Protein AF-A0A0G1UGI3-F1 (afdb_monomer_lite)

Structure (mmCIF, N/CA/C/O backbone):
data_AF-A0A0G1UGI3-F1
#
_entry.id   AF-A0A0G1UGI3-F1
#
loop_
_atom_site.group_PDB
_atom_site.id
_atom_site.type_symbol
_atom_site.label_atom_id
_atom_site.label_alt_id
_atom_site.label_comp_id
_atom_site.label_asym_id
_atom_site.label_entity_id
_atom_site.label_seq_id
_atom_site.pdbx_PDB_ins_code
_atom_site.Cartn_x
_atom_site.Cartn_y
_atom_site.Cartn_z
_atom_site.occupancy
_atom_site.B_iso_or_equiv
_atom_site.auth_seq_id
_atom_site.auth_comp_id
_atom_site.auth_asym_id
_atom_site.auth_atom_id
_atom_site.pdbx_PDB_model_num
ATOM 1 N N . GLY A 1 1 ? 0.015 8.197 -18.494 1.00 40.88 1 GLY A N 1
ATOM 2 C CA . GLY A 1 1 ? -0.562 7.603 -17.274 1.00 40.88 1 GLY A CA 1
ATOM 3 C C . GLY A 1 1 ? 0.581 7.222 -16.367 1.00 40.88 1 GLY A C 1
ATOM 4 O O . GLY A 1 1 ? 1.575 6.739 -16.892 1.00 40.88 1 GLY A O 1
ATOM 5 N N . LEU A 1 2 ? 0.503 7.527 -15.071 1.00 42.47 2 LEU A N 1
ATOM 6 C CA . LEU A 1 2 ? 1.578 7.260 -14.108 1.00 42.47 2 LEU A CA 1
ATOM 7 C C . LEU A 1 2 ? 1.900 5.760 -14.084 1.00 42.47 2 LEU A C 1
ATOM 9 O O . LEU A 1 2 ? 1.108 4.952 -13.613 1.00 42.47 2 LEU A O 1
ATOM 13 N N . VAL A 1 3 ? 3.051 5.388 -14.636 1.00 52.88 3 VAL A N 1
ATOM 14 C CA . VAL A 1 3 ? 3.580 4.027 -14.544 1.00 52.88 3 VAL A CA 1
ATOM 15 C C . VAL A 1 3 ? 4.216 3.905 -13.157 1.00 52.88 3 VAL A C 1
ATOM 17 O O . VAL A 1 3 ? 5.163 4.630 -12.869 1.00 52.88 3 VAL A O 1
ATOM 20 N N . GLY A 1 4 ? 3.683 3.041 -12.288 1.00 65.00 4 GLY A N 1
ATOM 21 C CA . GLY A 1 4 ? 4.249 2.783 -10.951 1.00 65.00 4 GLY A CA 1
ATOM 22 C C . GLY A 1 4 ? 3.586 3.513 -9.774 1.00 65.00 4 GLY A C 1
ATOM 23 O O . GLY A 1 4 ? 4.126 3.495 -8.670 1.00 65.00 4 GLY A O 1
ATOM 24 N N . SER A 1 5 ? 2.419 4.130 -9.968 1.00 80.94 5 SER A N 1
ATOM 25 C CA . SER A 1 5 ? 1.597 4.632 -8.859 1.00 80.94 5 SER A CA 1
ATOM 26 C C . SER A 1 5 ? 0.229 3.966 -8.891 1.00 80.94 5 SER A C 1
ATOM 28 O O . SER A 1 5 ? -0.477 4.050 -9.894 1.00 80.94 5 SER A O 1
ATOM 30 N N . ALA A 1 6 ? -0.128 3.288 -7.803 1.00 91.81 6 ALA A N 1
ATOM 31 C CA . ALA A 1 6 ? -1.414 2.621 -7.630 1.00 91.81 6 ALA A CA 1
ATOM 32 C C . ALA A 1 6 ? -2.046 3.069 -6.313 1.00 91.81 6 ALA A C 1
ATOM 34 O O . ALA A 1 6 ? -1.338 3.345 -5.346 1.00 91.81 6 ALA A O 1
ATOM 35 N N . ILE A 1 7 ? -3.373 3.128 -6.283 1.00 95.75 7 ILE A N 1
ATOM 36 C CA . ILE A 1 7 ? -4.148 3.350 -5.065 1.00 95.75 7 ILE A CA 1
ATOM 37 C C . ILE A 1 7 ? -4.997 2.102 -4.854 1.00 95.75 7 ILE A C 1
ATOM 39 O O . ILE A 1 7 ? -5.609 1.619 -5.806 1.00 95.75 7 ILE A O 1
ATOM 43 N N . TYR A 1 8 ? -5.016 1.586 -3.630 1.00 97.12 8 TYR A N 1
ATOM 44 C CA . TYR A 1 8 ? -5.846 0.455 -3.241 1.00 97.12 8 TYR A CA 1
ATOM 45 C C . TYR A 1 8 ? -6.745 0.833 -2.068 1.00 97.12 8 TYR A C 1
ATOM 47 O O . TYR A 1 8 ? -6.279 1.329 -1.043 1.00 97.12 8 TYR A O 1
ATOM 55 N N . THR A 1 9 ? -8.037 0.596 -2.250 1.00 97.50 9 THR A N 1
ATOM 56 C CA . THR A 1 9 ? -9.079 0.605 -1.225 1.00 97.50 9 THR A CA 1
ATOM 57 C C . THR A 1 9 ? -10.304 -0.099 -1.814 1.00 97.50 9 THR A C 1
ATOM 59 O O . THR A 1 9 ? -10.463 -0.151 -3.036 1.00 97.50 9 THR A O 1
ATOM 62 N N . ASP A 1 10 ? -11.160 -0.629 -0.959 1.00 94.69 10 ASP A N 1
ATOM 63 C CA . ASP A 1 10 ? -12.406 -1.318 -1.295 1.00 94.69 10 ASP A CA 1
ATOM 64 C C . ASP A 1 10 ? -13.433 -1.125 -0.155 1.00 94.69 10 ASP A C 1
ATOM 66 O O . ASP A 1 10 ? -13.257 -0.276 0.728 1.00 94.69 10 ASP A O 1
ATOM 70 N N . ASP A 1 11 ? -14.547 -1.848 -0.209 1.00 94.38 11 ASP A N 1
ATOM 71 C CA . ASP A 1 11 ? -15.612 -1.823 0.794 1.00 94.38 11 ASP A CA 1
ATOM 72 C C . ASP A 1 11 ? -15.275 -2.586 2.086 1.00 94.38 11 ASP A C 1
ATOM 74 O O . ASP A 1 11 ? -15.914 -2.339 3.108 1.00 94.38 11 ASP A O 1
ATOM 78 N N . GLU A 1 12 ? -14.258 -3.451 2.074 1.00 93.81 12 GLU A N 1
ATOM 79 C CA . GLU A 1 12 ? -13.831 -4.234 3.240 1.00 93.81 12 GLU A CA 1
ATOM 80 C C . GLU A 1 12 ? -12.623 -3.640 3.982 1.00 93.81 12 GLU A C 1
ATOM 82 O O . GLU A 1 12 ? -12.405 -3.961 5.148 1.00 93.81 12 GLU A O 1
ATOM 87 N N . THR A 1 13 ? -11.842 -2.788 3.322 1.00 96.56 13 THR A N 1
ATOM 88 C CA . THR A 1 13 ? -10.699 -2.066 3.893 1.00 96.56 13 THR A CA 1
ATOM 89 C C . THR A 1 13 ? -11.151 -0.872 4.724 1.00 96.56 13 THR A C 1
ATOM 91 O O . THR A 1 13 ? -12.043 -0.108 4.344 1.00 96.56 13 THR A O 1
ATOM 94 N N . GLU A 1 14 ? -10.489 -0.635 5.846 1.00 97.44 14 GLU A N 1
ATOM 95 C CA . GLU A 1 14 ? -10.658 0.576 6.645 1.00 97.44 14 GLU A CA 1
ATOM 96 C C . GLU A 1 14 ? -9.770 1.722 6.139 1.00 97.44 14 GLU A C 1
ATOM 98 O O . GLU A 1 14 ? -10.063 2.895 6.399 1.00 97.44 14 GLU A O 1
ATOM 103 N N . LYS A 1 15 ? -8.695 1.406 5.403 1.00 98.19 15 LYS A N 1
ATOM 104 C CA . LYS A 1 15 ? -7.664 2.360 4.976 1.00 98.19 15 LYS A CA 1
ATOM 105 C C . LYS A 1 15 ? -7.606 2.549 3.460 1.00 98.19 15 LYS A C 1
ATOM 107 O O . LYS A 1 15 ? -8.244 1.848 2.671 1.00 98.19 15 LYS A O 1
ATOM 112 N N . LEU A 1 16 ? -6.817 3.539 3.052 1.00 98.00 16 LEU A N 1
ATOM 113 C CA . LEU A 1 16 ? -6.407 3.773 1.675 1.00 98.00 16 LEU A CA 1
ATOM 114 C C . LEU A 1 16 ? -4.891 3.603 1.568 1.00 98.00 16 LEU A C 1
ATOM 116 O O . LEU A 1 16 ? -4.127 4.198 2.326 1.00 98.00 16 LEU A O 1
ATOM 120 N N . TYR A 1 17 ? -4.452 2.807 0.600 1.00 97.94 17 TYR A N 1
ATOM 121 C CA . TYR A 1 17 ? -3.046 2.479 0.394 1.00 97.94 17 TYR A CA 1
ATOM 122 C C . TYR A 1 17 ? -2.548 3.088 -0.908 1.00 97.94 17 TYR A C 1
ATOM 124 O O . TYR A 1 17 ? -3.162 2.905 -1.956 1.00 97.94 17 TYR A O 1
ATOM 132 N N . VAL A 1 18 ? -1.413 3.780 -0.861 1.00 97.56 18 VAL A N 1
ATOM 133 C CA . VAL A 1 18 ? -0.793 4.408 -2.032 1.00 97.56 18 VAL A CA 1
ATOM 134 C C . VAL A 1 18 ? 0.566 3.780 -2.284 1.00 97.56 18 VAL A C 1
ATOM 136 O O . VAL A 1 18 ? 1.471 3.881 -1.457 1.00 97.56 18 VAL A O 1
ATOM 139 N N . LEU A 1 19 ? 0.729 3.160 -3.448 1.00 97.62 19 LEU A N 1
ATOM 140 C CA . LEU A 1 19 ? 2.022 2.706 -3.937 1.00 97.62 19 LEU A CA 1
ATOM 141 C C . LEU A 1 19 ? 2.793 3.887 -4.533 1.00 97.62 19 LEU A C 1
ATOM 143 O O . LEU A 1 19 ? 2.414 4.432 -5.570 1.00 97.62 19 LEU A O 1
ATOM 147 N N . ASP A 1 20 ? 3.916 4.221 -3.907 1.00 96.56 20 ASP A N 1
ATOM 148 C CA . ASP A 1 20 ? 4.957 5.085 -4.454 1.00 96.56 20 ASP A CA 1
ATOM 149 C C . ASP A 1 20 ? 6.145 4.201 -4.857 1.00 96.56 20 ASP A C 1
ATOM 151 O O . ASP A 1 20 ? 7.099 3.993 -4.097 1.00 96.56 20 ASP A O 1
ATOM 155 N N . ALA A 1 21 ? 6.065 3.622 -6.060 1.00 95.50 21 ALA A N 1
ATOM 156 C CA . ALA A 1 21 ? 7.090 2.703 -6.549 1.00 95.50 21 ALA A CA 1
ATOM 157 C C . ALA A 1 21 ? 8.411 3.403 -6.898 1.00 95.50 21 ALA A C 1
ATOM 159 O O . ALA A 1 21 ? 9.438 2.737 -6.973 1.00 95.50 21 ALA A O 1
ATOM 160 N N . ALA A 1 22 ? 8.429 4.722 -7.110 1.00 94.12 22 ALA A N 1
ATOM 161 C CA . ALA A 1 22 ? 9.681 5.455 -7.302 1.00 94.12 22 ALA A CA 1
ATOM 162 C C . ALA A 1 22 ? 10.415 5.625 -5.961 1.00 94.12 22 ALA A C 1
ATOM 164 O O . ALA A 1 22 ? 11.623 5.393 -5.873 1.00 94.12 22 ALA A O 1
ATOM 165 N N . GLY A 1 23 ? 9.667 5.965 -4.906 1.00 94.81 23 GLY A N 1
ATOM 166 C CA . GLY A 1 23 ? 10.164 6.084 -3.537 1.00 94.81 23 GLY A CA 1
ATOM 167 C C . GLY A 1 23 ? 10.396 4.751 -2.820 1.00 94.81 23 GLY A C 1
ATOM 168 O O . GLY A 1 23 ? 11.021 4.741 -1.763 1.00 94.81 23 GLY A O 1
ATOM 169 N N . GLY A 1 24 ? 9.924 3.629 -3.373 1.00 96.31 24 GLY A N 1
ATOM 170 C CA . GLY A 1 24 ? 10.072 2.305 -2.762 1.00 96.31 24 GLY A CA 1
ATOM 171 C C . GLY A 1 24 ? 9.239 2.147 -1.490 1.00 96.31 24 GLY A C 1
ATOM 172 O O . GLY A 1 24 ? 9.732 1.628 -0.485 1.00 96.31 24 GLY A O 1
ATOM 173 N N . ARG A 1 25 ? 7.990 2.627 -1.505 1.00 97.38 25 ARG A N 1
ATOM 174 C CA . ARG A 1 25 ? 7.115 2.586 -0.329 1.00 97.38 25 ARG A CA 1
ATOM 175 C C . ARG A 1 25 ? 5.639 2.393 -0.656 1.00 97.38 25 ARG A C 1
ATOM 177 O O . ARG A 1 25 ? 5.180 2.728 -1.746 1.00 97.38 25 ARG A O 1
ATOM 184 N N . VAL A 1 26 ? 4.899 1.911 0.336 1.00 98.06 26 VAL A N 1
ATOM 185 C CA . VAL A 1 26 ? 3.435 1.950 0.391 1.00 98.06 26 VAL A CA 1
ATOM 186 C C . VAL A 1 26 ? 3.037 2.851 1.551 1.00 98.06 26 VAL A C 1
ATOM 188 O O . VAL A 1 26 ? 3.437 2.599 2.685 1.00 98.06 26 VAL A O 1
ATOM 191 N N . VAL A 1 27 ? 2.284 3.909 1.270 1.00 98.25 27 VAL A N 1
ATOM 192 C CA . VAL A 1 27 ? 1.765 4.844 2.275 1.00 98.25 27 VAL A CA 1
ATOM 193 C C . VAL A 1 27 ? 0.356 4.417 2.665 1.00 98.25 27 VAL A C 1
ATOM 195 O O . VAL A 1 27 ? -0.447 4.105 1.789 1.00 98.25 27 VAL A O 1
ATOM 198 N N . VAL A 1 28 ? 0.064 4.414 3.962 1.00 98.44 28 VAL A N 1
ATOM 199 C CA . VAL A 1 28 ? -1.258 4.121 4.521 1.00 98.44 28 VAL A CA 1
ATOM 200 C C . VAL A 1 28 ? -1.887 5.421 4.988 1.00 98.44 28 VAL A C 1
ATOM 202 O O . VAL A 1 28 ? -1.300 6.153 5.791 1.00 98.44 28 VAL A O 1
ATOM 205 N N . LEU A 1 29 ? -3.079 5.692 4.479 1.00 98.50 29 LEU A N 1
ATOM 206 C CA . LEU A 1 29 ? -3.890 6.847 4.819 1.00 98.50 29 LEU A CA 1
ATOM 207 C C . LEU A 1 29 ? -5.226 6.381 5.401 1.00 98.50 29 LEU A C 1
ATOM 209 O O . LEU A 1 29 ? -5.764 5.344 5.003 1.00 98.50 29 LEU A O 1
ATOM 213 N N . ALA A 1 30 ? -5.807 7.188 6.281 1.00 98.12 30 ALA A N 1
ATOM 214 C CA . ALA A 1 30 ? -7.230 7.111 6.562 1.00 98.12 30 ALA A CA 1
ATOM 215 C C . ALA A 1 30 ? -8.021 7.393 5.271 1.00 98.12 30 ALA A C 1
ATOM 217 O O . ALA A 1 30 ? -7.558 8.122 4.388 1.00 98.12 30 ALA A O 1
ATOM 218 N N . LYS A 1 31 ? -9.253 6.883 5.163 1.00 96.56 31 LYS A N 1
ATOM 219 C CA . LYS A 1 31 ? -10.140 7.193 4.021 1.00 96.56 31 LYS A CA 1
ATOM 220 C C . LYS A 1 31 ? -10.500 8.685 3.917 1.00 96.56 31 LYS A C 1
ATOM 222 O O . LYS A 1 31 ? -10.902 9.147 2.854 1.00 96.56 31 LYS A O 1
ATOM 227 N N . THR A 1 32 ? -10.312 9.438 4.996 1.00 97.12 32 THR A N 1
ATOM 228 C CA . THR A 1 32 ? -10.418 10.903 5.073 1.00 97.12 32 THR A CA 1
ATOM 229 C C . THR A 1 32 ? -9.154 11.637 4.589 1.00 97.12 32 THR A C 1
ATOM 231 O O . THR A 1 32 ? -9.195 12.845 4.367 1.00 97.12 32 THR A O 1
ATOM 234 N N . GLY A 1 33 ? -8.068 10.908 4.309 1.00 95.75 33 GLY A N 1
ATOM 235 C CA . GLY A 1 33 ? -6.836 11.407 3.690 1.00 95.75 33 GLY A CA 1
ATOM 236 C C . GLY A 1 33 ? -5.690 11.689 4.663 1.00 95.75 33 GLY A C 1
ATOM 237 O O . GLY A 1 33 ? -4.588 12.010 4.217 1.00 95.75 33 GLY A O 1
ATOM 238 N N . GLU A 1 34 ? -5.905 11.564 5.973 1.00 98.56 34 GLU A N 1
ATOM 239 C CA . GLU A 1 34 ? -4.853 11.721 6.975 1.00 98.56 34 GLU A CA 1
ATOM 240 C C . GLU A 1 34 ? -3.811 10.610 6.851 1.00 98.56 34 GLU A C 1
ATOM 242 O O . 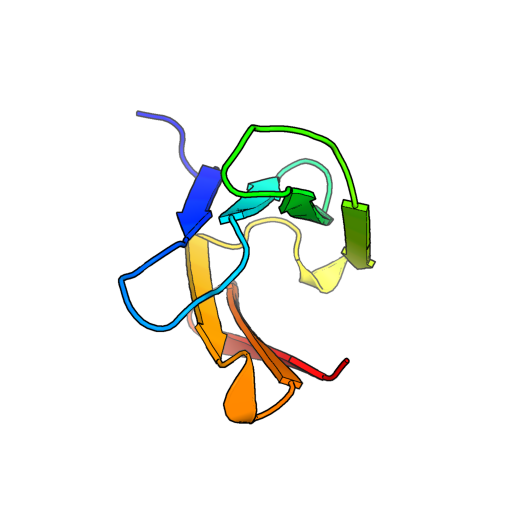GLU A 1 34 ? -4.130 9.444 6.633 1.00 98.56 34 GLU A O 1
ATOM 247 N N . TYR A 1 35 ? -2.543 10.974 7.027 1.00 98.19 35 TYR A N 1
ATOM 248 C CA . TYR A 1 35 ? -1.450 10.013 7.075 1.00 98.19 35 TYR A CA 1
ATOM 249 C C . TYR A 1 35 ? -1.506 9.166 8.347 1.00 98.19 35 TYR A C 1
ATOM 251 O O . TYR A 1 35 ? -1.602 9.712 9.446 1.00 98.19 35 TYR A O 1
ATOM 259 N N . GLU A 1 36 ? -1.355 7.849 8.200 1.00 98.25 36 GLU A N 1
ATOM 260 C CA . GLU A 1 36 ? -1.276 6.925 9.333 1.00 98.25 36 GLU A CA 1
ATOM 261 C C . GLU A 1 36 ? 0.100 6.268 9.453 1.00 98.25 36 GLU A C 1
ATOM 263 O O . GLU A 1 36 ? 0.720 6.306 10.516 1.00 98.25 36 GLU A O 1
ATOM 268 N N . SER A 1 37 ? 0.602 5.659 8.376 1.00 98.31 37 SER A N 1
ATOM 269 C CA . SER A 1 37 ? 1.893 4.958 8.390 1.00 98.31 37 SER A CA 1
ATOM 270 C C . SER A 1 37 ? 2.474 4.760 6.986 1.00 98.31 37 SER A C 1
ATOM 272 O O . SER A 1 37 ? 1.888 5.170 5.983 1.00 98.31 37 SER A O 1
ATOM 274 N N . GLN A 1 38 ? 3.651 4.135 6.896 1.00 98.38 38 GLN A N 1
ATOM 275 C CA . GLN A 1 38 ? 4.235 3.709 5.625 1.00 98.38 38 GLN A CA 1
ATOM 276 C C . GLN A 1 38 ? 5.093 2.449 5.788 1.00 98.38 38 GLN A C 1
ATOM 278 O O . GLN A 1 38 ? 5.751 2.260 6.812 1.00 98.38 38 GLN A O 1
ATOM 283 N N . TYR A 1 39 ? 5.153 1.641 4.731 1.00 98.00 39 TYR A N 1
ATOM 284 C CA . TYR A 1 39 ? 6.059 0.502 4.589 1.00 98.00 39 TYR A CA 1
ATOM 285 C C . TYR A 1 39 ? 7.092 0.819 3.515 1.00 98.00 39 TYR A C 1
ATOM 287 O O . TYR A 1 39 ? 6.723 1.119 2.383 1.00 98.00 39 TYR A O 1
ATOM 295 N N . THR A 1 40 ? 8.379 0.746 3.847 1.00 97.69 40 THR A N 1
ATOM 296 C CA . THR A 1 40 ? 9.480 1.102 2.939 1.00 97.69 40 THR A CA 1
ATOM 297 C C . THR A 1 40 ? 10.383 -0.097 2.691 1.00 97.69 40 THR A C 1
ATOM 299 O O . THR A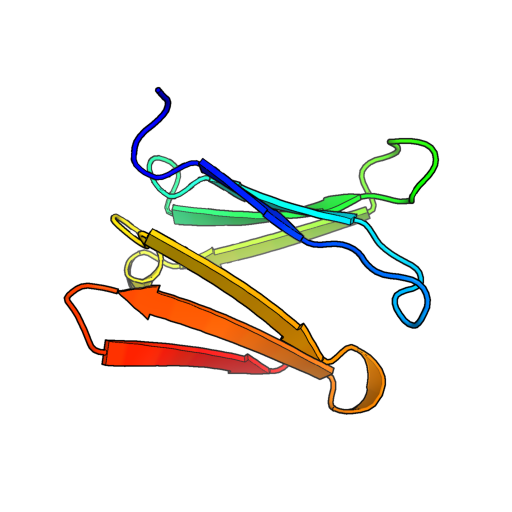 1 40 ? 10.822 -0.735 3.648 1.00 97.69 40 THR A O 1
ATOM 302 N N . ALA A 1 41 ? 10.720 -0.375 1.434 1.00 96.31 41 ALA A N 1
ATOM 303 C CA . ALA A 1 41 ? 11.767 -1.329 1.080 1.00 96.31 41 ALA A CA 1
ATOM 304 C C . ALA A 1 41 ? 12.262 -1.091 -0.351 1.00 96.31 41 ALA A C 1
ATOM 306 O O . ALA A 1 41 ? 11.470 -0.844 -1.258 1.00 96.31 41 ALA A O 1
ATOM 307 N N . GLU A 1 42 ? 13.563 -1.275 -0.588 1.00 96.50 42 GLU A N 1
ATOM 308 C CA . GLU A 1 42 ? 14.143 -1.195 -1.939 1.00 96.50 42 GLU A CA 1
ATOM 309 C C . GLU A 1 42 ? 13.467 -2.166 -2.922 1.00 96.50 42 GLU A C 1
ATOM 311 O O . GLU A 1 42 ? 13.277 -1.831 -4.086 1.00 96.50 42 GLU A O 1
ATOM 316 N N . ALA A 1 43 ? 13.013 -3.330 -2.445 1.00 95.81 43 ALA A N 1
ATOM 317 C CA . ALA A 1 43 ? 12.301 -4.321 -3.255 1.00 95.81 43 ALA A CA 1
ATOM 318 C C . ALA A 1 43 ? 10.923 -3.853 -3.768 1.00 95.81 43 ALA A C 1
ATOM 320 O O . ALA A 1 43 ? 10.368 -4.490 -4.658 1.00 95.81 43 ALA A O 1
ATOM 321 N N . ILE A 1 44 ? 10.366 -2.763 -3.226 1.00 96.19 44 ILE A N 1
ATOM 322 C CA . ILE A 1 44 ? 9.116 -2.151 -3.710 1.00 96.19 44 ILE A CA 1
ATOM 323 C C . ILE A 1 44 ? 9.379 -1.318 -4.971 1.00 96.19 44 ILE A C 1
ATOM 325 O O . ILE A 1 44 ? 8.452 -1.040 -5.736 1.00 96.19 44 ILE A O 1
ATOM 329 N N . LYS A 1 45 ? 10.632 -0.906 -5.219 1.00 95.31 45 LYS A N 1
ATOM 330 C CA . LYS A 1 45 ? 10.939 -0.065 -6.373 1.00 95.31 45 LYS A CA 1
ATOM 331 C C . LYS A 1 45 ? 10.588 -0.763 -7.679 1.00 95.31 45 LYS A C 1
ATOM 333 O O . LYS A 1 45 ? 10.931 -1.921 -7.903 1.00 95.31 45 LYS A O 1
ATOM 338 N N . GLY A 1 46 ? 9.895 -0.033 -8.549 1.00 93.75 46 GLY A N 1
ATOM 339 C CA . GLY A 1 46 ? 9.406 -0.573 -9.819 1.00 93.75 46 GLY A CA 1
ATOM 340 C C . GLY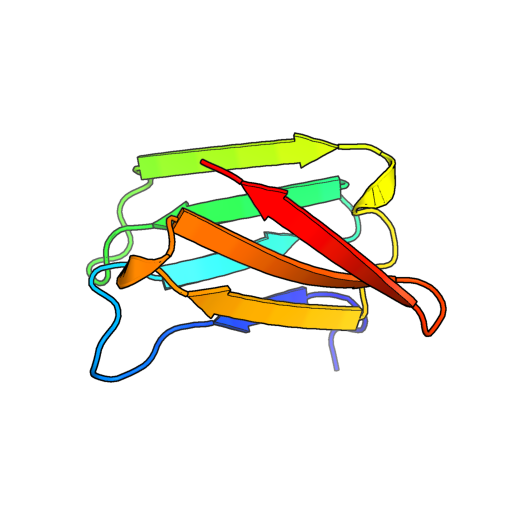 A 1 46 ? 8.218 -1.534 -9.689 1.00 93.75 46 GLY A C 1
ATOM 341 O O . GLY A 1 46 ? 7.905 -2.228 -10.656 1.00 93.75 46 GLY A O 1
ATOM 342 N N . ALA A 1 47 ? 7.550 -1.586 -8.530 1.00 96.12 47 ALA A N 1
ATOM 343 C CA . ALA A 1 47 ? 6.270 -2.269 -8.403 1.00 96.12 47 ALA A CA 1
ATOM 344 C C . ALA A 1 47 ? 5.219 -1.676 -9.361 1.00 96.12 47 ALA A C 1
ATOM 346 O O . ALA A 1 47 ? 5.145 -0.464 -9.568 1.00 96.12 47 ALA A O 1
ATOM 347 N N . THR A 1 48 ? 4.388 -2.542 -9.935 1.00 95.31 48 THR A N 1
ATOM 348 C CA . THR A 1 48 ? 3.362 -2.189 -10.928 1.00 95.31 48 THR A CA 1
ATOM 349 C C . THR A 1 48 ? 1.941 -2.525 -10.484 1.00 95.31 48 THR A C 1
ATOM 351 O O . THR A 1 48 ? 0.992 -2.131 -11.155 1.00 95.31 48 THR A O 1
ATOM 354 N N . GLY A 1 49 ? 1.780 -3.233 -9.366 1.00 95.31 49 GLY A N 1
ATOM 355 C CA . GLY A 1 49 ? 0.480 -3.607 -8.813 1.00 95.31 49 GLY A CA 1
ATOM 356 C C . GLY A 1 49 ? 0.497 -3.597 -7.292 1.00 95.31 49 GLY A C 1
ATOM 357 O O . GLY A 1 49 ? 1.551 -3.809 -6.694 1.00 95.31 49 GLY A O 1
ATOM 358 N N . LEU A 1 50 ? -0.672 -3.353 -6.700 1.00 96.62 50 LEU A N 1
ATOM 359 C CA . LEU A 1 50 ? -0.916 -3.284 -5.262 1.00 96.62 50 LEU A CA 1
ATOM 360 C C . LEU A 1 50 ? -2.288 -3.899 -4.957 1.00 96.62 50 LEU A C 1
ATOM 362 O O . LEU A 1 50 ? -3.280 -3.497 -5.561 1.00 96.62 50 LEU A O 1
ATOM 366 N N . VAL A 1 51 ? -2.328 -4.838 -4.013 1.00 97.12 51 VAL A N 1
ATOM 367 C CA . VAL A 1 51 ? -3.546 -5.368 -3.379 1.00 97.12 51 VAL A CA 1
ATOM 368 C C . VAL A 1 51 ? -3.282 -5.498 -1.885 1.00 97.12 51 VAL A C 1
ATOM 370 O O . VAL A 1 51 ? -2.170 -5.867 -1.497 1.00 97.12 51 VAL A O 1
ATOM 373 N N . VAL A 1 52 ? -4.276 -5.211 -1.046 1.00 97.75 52 VAL A N 1
ATOM 374 C CA . VAL A 1 52 ? -4.136 -5.295 0.411 1.00 97.75 52 VAL A CA 1
ATOM 375 C C . VAL A 1 52 ? -5.231 -6.162 1.011 1.00 97.75 52 VAL A C 1
ATOM 377 O O . VAL A 1 52 ? -6.397 -6.026 0.670 1.00 97.75 52 VAL A O 1
ATOM 380 N N . ASP A 1 53 ? -4.828 -7.054 1.909 1.00 97.56 53 ASP A N 1
ATOM 381 C CA . ASP A 1 53 ? -5.695 -7.896 2.724 1.00 97.56 53 ASP A CA 1
ATOM 382 C C . ASP A 1 53 ? -5.478 -7.508 4.1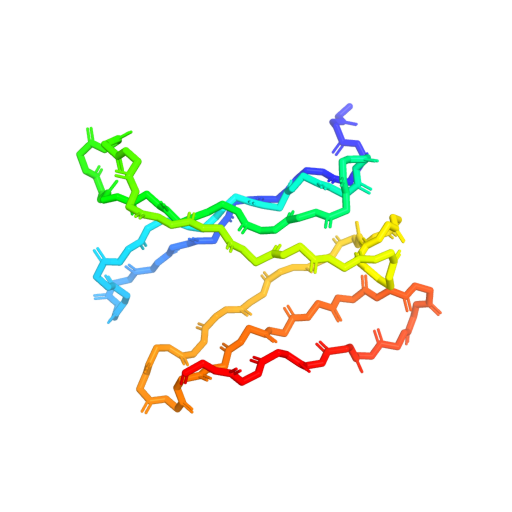92 1.00 97.56 53 ASP A C 1
ATOM 384 O O . ASP A 1 53 ? -4.555 -7.993 4.856 1.00 97.56 53 ASP A O 1
ATOM 388 N N . GLU A 1 54 ? -6.300 -6.579 4.683 1.00 97.19 54 GLU A N 1
ATOM 389 C CA . GLU A 1 54 ? -6.221 -6.088 6.063 1.00 97.19 54 GLU A CA 1
ATOM 390 C C . GLU A 1 54 ? -6.544 -7.186 7.080 1.00 97.19 54 GLU A C 1
ATOM 392 O O . GLU A 1 54 ? -5.877 -7.283 8.110 1.00 97.19 54 GLU A O 1
ATOM 397 N N . LYS A 1 55 ? -7.501 -8.071 6.766 1.00 96.31 55 LYS A N 1
ATOM 398 C CA . LYS A 1 55 ? -7.889 -9.199 7.629 1.00 96.31 55 LYS A CA 1
ATOM 399 C C . LYS A 1 55 ? -6.716 -10.158 7.847 1.00 96.31 55 LYS A C 1
ATOM 401 O O . LYS A 1 55 ? -6.556 -10.696 8.942 1.00 96.31 55 LYS A O 1
ATOM 406 N N . ALA A 1 56 ? -5.884 -10.364 6.825 1.00 97.25 56 ALA A N 1
ATOM 407 C CA . ALA A 1 56 ? -4.673 -11.177 6.920 1.00 97.25 56 ALA A CA 1
ATOM 408 C C . ALA A 1 56 ? -3.408 -10.393 7.320 1.00 97.25 56 ALA A C 1
ATOM 410 O O . ALA A 1 56 ? -2.356 -11.023 7.488 1.00 97.25 56 ALA A O 1
ATOM 411 N N . GLY A 1 57 ? -3.479 -9.061 7.439 1.00 96.81 57 GLY A N 1
ATOM 412 C CA . GLY A 1 57 ? -2.328 -8.190 7.702 1.00 96.81 57 GLY A CA 1
ATOM 413 C C . GLY A 1 57 ? -1.267 -8.269 6.603 1.00 96.81 57 GLY A C 1
ATOM 414 O O . GLY A 1 57 ? -0.083 -8.469 6.890 1.00 96.81 57 GLY A O 1
ATOM 415 N N . LYS A 1 58 ? -1.677 -8.229 5.326 1.00 98.00 58 LYS A N 1
ATOM 416 C CA . LYS A 1 58 ? -0.765 -8.411 4.184 1.00 98.00 58 LYS A CA 1
ATOM 417 C C . LYS A 1 58 ? -0.964 -7.394 3.068 1.00 98.00 58 LYS A C 1
ATOM 419 O O . LYS A 1 58 ? -2.069 -7.184 2.586 1.00 98.00 58 LYS A O 1
ATOM 424 N N . ILE A 1 59 ? 0.151 -6.862 2.573 1.00 98.19 59 ILE A N 1
ATOM 425 C CA . ILE A 1 59 ? 0.234 -6.121 1.310 1.00 98.19 59 ILE A CA 1
ATOM 426 C C . ILE A 1 59 ? 0.892 -7.016 0.261 1.00 98.19 59 ILE A C 1
ATOM 428 O O . ILE A 1 59 ? 1.964 -7.577 0.505 1.00 98.19 59 ILE A O 1
ATOM 432 N N . TYR A 1 60 ? 0.285 -7.103 -0.918 1.00 97.94 60 TYR A N 1
ATOM 433 C CA . TYR A 1 60 ? 0.813 -7.803 -2.082 1.00 97.94 60 TYR A CA 1
ATOM 434 C C . TYR A 1 60 ? 1.173 -6.806 -3.181 1.00 97.94 60 TYR A C 1
ATOM 436 O O . TYR A 1 60 ? 0.377 -5.941 -3.546 1.00 97.94 60 TYR A O 1
ATOM 444 N N . LEU A 1 61 ? 2.377 -6.951 -3.728 1.00 97.38 61 LEU A N 1
ATOM 445 C CA . LEU A 1 61 ? 2.920 -6.098 -4.780 1.00 97.38 61 LEU A CA 1
ATOM 446 C C . LEU A 1 61 ? 3.352 -6.940 -5.976 1.00 97.38 61 LEU A C 1
ATOM 448 O O . LEU A 1 61 ? 3.931 -8.012 -5.800 1.00 97.38 61 LEU A O 1
ATOM 452 N N . ILE A 1 62 ? 3.135 -6.432 -7.189 1.00 97.00 62 ILE A N 1
ATOM 453 C CA . ILE A 1 62 ? 3.711 -7.024 -8.404 1.00 97.00 62 ILE A CA 1
ATOM 454 C C . ILE A 1 62 ? 5.012 -6.303 -8.733 1.00 97.00 62 ILE A C 1
ATOM 456 O O . ILE A 1 62 ? 4.986 -5.120 -9.046 1.00 97.00 62 ILE A O 1
ATOM 460 N N . VAL A 1 63 ? 6.142 -7.009 -8.693 1.00 95.06 63 VAL A N 1
ATOM 461 C CA . VAL A 1 63 ? 7.478 -6.465 -8.987 1.00 95.06 63 VAL A CA 1
ATOM 462 C C . VAL A 1 63 ? 8.167 -7.373 -9.999 1.00 95.06 63 VAL A C 1
ATOM 464 O O . VAL A 1 63 ? 8.406 -8.550 -9.725 1.00 95.06 63 VAL A O 1
ATOM 467 N N . GLY A 1 64 ? 8.456 -6.860 -11.198 1.00 92.69 64 GLY A N 1
ATOM 468 C CA . GLY A 1 64 ? 9.133 -7.635 -12.249 1.00 92.69 64 GLY A CA 1
ATOM 469 C C . GLY A 1 64 ? 8.432 -8.957 -12.605 1.00 92.69 64 GLY A C 1
ATOM 470 O O . GLY A 1 64 ? 9.100 -9.961 -12.841 1.00 92.69 64 GLY A O 1
ATOM 471 N N . GLY A 1 65 ? 7.094 -8.984 -12.565 1.00 93.19 65 GLY A N 1
ATOM 472 C CA . GLY A 1 65 ? 6.287 -10.184 -12.829 1.00 93.19 65 GLY A CA 1
ATOM 473 C C . GLY A 1 65 ? 6.208 -11.190 -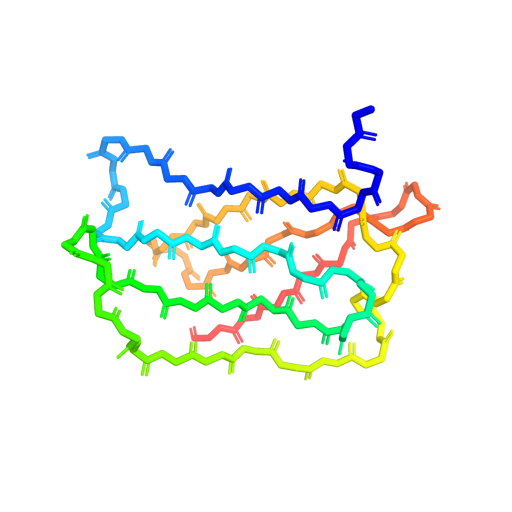11.673 1.00 93.19 65 GLY A C 1
ATOM 474 O O . GLY A 1 65 ? 5.672 -12.279 -11.861 1.00 93.19 65 GLY A O 1
ATOM 475 N N . ARG A 1 66 ? 6.725 -10.856 -10.484 1.00 95.75 66 ARG A N 1
ATOM 476 C CA . ARG A 1 66 ? 6.635 -11.679 -9.267 1.00 95.75 66 ARG A CA 1
ATOM 477 C C . ARG A 1 66 ? 5.779 -11.001 -8.204 1.00 95.75 66 ARG A C 1
ATOM 479 O O . ARG A 1 66 ? 5.656 -9.780 -8.201 1.00 95.75 66 ARG A O 1
ATOM 486 N N . VAL A 1 67 ? 5.241 -11.799 -7.282 1.00 97.50 67 VAL A N 1
ATOM 487 C CA . VAL A 1 67 ? 4.521 -11.303 -6.103 1.00 97.50 67 VAL A CA 1
ATOM 488 C C . VAL A 1 67 ? 5.501 -11.131 -4.943 1.00 97.50 67 VAL A C 1
ATOM 490 O O . VAL A 1 67 ? 6.139 -12.093 -4.519 1.00 97.50 67 VAL A O 1
ATOM 493 N N . LEU A 1 68 ? 5.595 -9.911 -4.422 1.00 97.06 68 LEU A N 1
ATOM 494 C CA . LEU A 1 68 ? 6.218 -9.594 -3.139 1.00 97.06 68 LEU A CA 1
ATOM 495 C C . LEU A 1 68 ? 5.111 -9.437 -2.091 1.00 97.06 68 LEU A C 1
ATOM 497 O O . LEU A 1 68 ? 4.107 -8.781 -2.360 1.00 97.06 68 LEU A O 1
ATOM 501 N N . SER A 1 69 ? 5.296 -10.004 -0.898 1.00 97.56 69 SER A N 1
ATOM 502 C CA . SER A 1 69 ? 4.364 -9.838 0.223 1.00 97.56 69 SER A CA 1
ATOM 503 C C . SER A 1 69 ? 5.033 -9.156 1.410 1.00 97.56 69 SE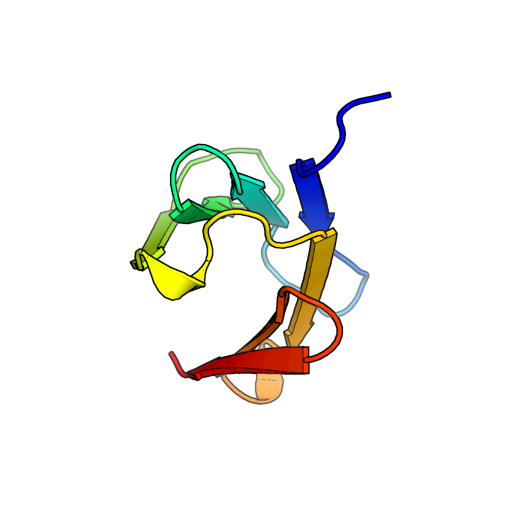R A C 1
ATOM 505 O O . SER A 1 69 ? 6.106 -9.587 1.836 1.00 97.56 69 SER A O 1
ATOM 507 N N . ILE A 1 70 ? 4.363 -8.166 1.991 1.00 97.25 70 ILE A N 1
ATOM 508 C CA . ILE A 1 70 ? 4.737 -7.531 3.258 1.00 97.25 70 ILE A CA 1
ATOM 509 C C . ILE A 1 70 ? 3.686 -7.939 4.287 1.00 97.25 70 ILE A C 1
ATOM 511 O O . ILE A 1 70 ? 2.496 -7.771 4.032 1.00 97.25 70 ILE A O 1
ATOM 515 N N . LYS A 1 71 ? 4.115 -8.490 5.426 1.00 96.12 71 LYS A N 1
ATOM 516 C CA . LYS A 1 71 ? 3.240 -8.773 6.571 1.00 96.12 71 LYS A CA 1
ATOM 517 C C . LYS A 1 71 ? 3.377 -7.650 7.596 1.00 96.12 71 LYS A C 1
ATOM 519 O O . LYS A 1 71 ? 4.507 -7.234 7.856 1.00 96.12 71 LYS A O 1
ATOM 524 N N . TYR A 1 72 ? 2.264 -7.207 8.170 1.00 91.12 72 TYR A N 1
ATOM 525 C CA . TYR A 1 72 ? 2.215 -6.191 9.219 1.00 91.12 72 TYR A CA 1
ATOM 526 C C . TYR A 1 72 ? 1.252 -6.565 10.343 1.00 91.12 72 TYR A C 1
ATOM 528 O O . TYR A 1 72 ? 0.456 -7.514 10.153 1.00 91.12 72 TYR A O 1
#

Radius of gyration: 11.29 Å; chains: 1; bounding box: 30×23×27 Å

Organism: NCBI:txid1618358

pLDDT: mean 93.78, std 11.06, range [40.88, 98.56]

Secondary structure (DSSP, 8-state):
--TTEEEE--SS-SEEEEEETTTTEEEEEETTS-EEEEEE-GGGTTEEEEEEETTTTEEEEEETTEEEEEE-

Foldseek 3Di:
DDQFWDWDDDPVDQWIWITPLCQQKIWIAGPVGHGDDMDHDPQSHRWRDWDDDVVQQWIWTQHPNDIDIDHD

Sequence (72 aa):
GLVGSAIYTDDETEKLYVLDAAGGRVVVLAKTGEYESQYTAEAIKGATGLVVDEKAGKIYLIVGGRVLSIKY